Protein AF-A0A3R9C770-F1 (afdb_monomer_lite)

Organism: NCBI:txid95486

pLDDT: mean 94.86, std 5.88, range [64.31, 98.44]

InterPro domains:
  IPR025427 Protein of unknown function DUF4160 [PF13711] (12-75)

Radius of gyration: 12.08 Å; chains: 1; bounding box: 31×26×29 Å

Foldseek 3Di:
DDKDFLDDDDQWTKIDAQDDPPPQQKIAIGGRPRGRQWIAHLVQLQTPDHDDDPVVSVVSSVQSVVLSVLSVQLSVCSNVVHDSVVSSVVRDDD

Sequence (94 aa):
MLEQLVLKHENIKIKMYQEKQHARAHFHVDYGKNNHVATYAIDTGERIEGTLDRKYDKSVSAWAAANRENLMAVWRALQSGTPESPFIQSLSAM

Secondary structure (DSSP, 8-state):
--EEEEEEETTEEEEEE--SS-PSPEEEEEETTEEEEEEEETTT--EEEE---HHHHHHHHHHHHHTHHHHHHHHHHHHHTS--HHHHHTPPP-

Structure (mmCIF, N/CA/C/O backbone):
data_AF-A0A3R9C770-F1
#
_entry.id   AF-A0A3R9C770-F1
#
loop_
_atom_site.group_PDB
_atom_site.id
_atom_site.type_symbol
_atom_site.label_atom_id
_atom_site.label_alt_id
_atom_site.label_comp_id
_atom_site.label_asym_id
_atom_site.label_entity_id
_atom_site.label_seq_id
_atom_site.pdbx_PDB_ins_code
_atom_site.Cartn_x
_atom_site.Cartn_y
_atom_site.Cartn_z
_atom_site.occupancy
_atom_site.B_iso_or_equiv
_atom_site.auth_seq_id
_atom_site.auth_comp_id
_atom_site.auth_asym_id
_atom_site.auth_atom_id
_atom_site.pdbx_PDB_model_num
ATOM 1 N N . MET A 1 1 ? -8.560 15.264 4.995 1.00 65.00 1 MET A N 1
ATOM 2 C CA . MET A 1 1 ? -8.423 13.828 4.695 1.00 65.00 1 MET A CA 1
ATOM 3 C C . MET A 1 1 ? -7.252 13.362 5.532 1.00 65.00 1 MET A C 1
ATOM 5 O O . MET A 1 1 ? -6.214 14.006 5.443 1.00 65.00 1 MET A O 1
ATOM 9 N N . LEU A 1 2 ? -7.449 12.403 6.437 1.00 84.50 2 LEU A N 1
ATOM 10 C CA . LEU A 1 2 ? -6.356 11.890 7.266 1.00 84.50 2 LEU A CA 1
ATOM 11 C C . LEU A 1 2 ? -5.512 10.948 6.399 1.00 84.50 2 LEU A C 1
ATOM 13 O O . LEU A 1 2 ? -6.077 10.097 5.718 1.00 84.50 2 LEU A O 1
ATOM 17 N N . GLU A 1 3 ? -4.196 11.143 6.383 1.00 90.62 3 GLU A N 1
ATOM 18 C CA . GLU A 1 3 ? -3.234 10.244 5.739 1.00 90.62 3 GLU A CA 1
ATOM 19 C C . GLU A 1 3 ? -2.510 9.466 6.827 1.00 90.62 3 GLU A C 1
ATOM 21 O O . GLU A 1 3 ? -1.987 10.075 7.760 1.00 90.62 3 GLU A O 1
ATOM 26 N N . GLN A 1 4 ? -2.418 8.151 6.659 1.00 96.19 4 GLN A N 1
ATOM 27 C CA . GLN A 1 4 ? -1.618 7.302 7.521 1.00 96.19 4 GLN A CA 1
ATOM 28 C C . GLN A 1 4 ? -0.515 6.608 6.725 1.00 96.19 4 GLN A C 1
ATOM 30 O O . GLN A 1 4 ? -0.769 5.963 5.705 1.00 96.19 4 GLN A O 1
ATOM 35 N N . LEU A 1 5 ? 0.724 6.716 7.215 1.00 97.12 5 LEU A N 1
ATOM 36 C CA . LEU A 1 5 ? 1.840 5.916 6.718 1.00 97.12 5 LEU A CA 1
ATOM 37 C C . LEU A 1 5 ? 1.701 4.492 7.264 1.00 97.12 5 LEU A C 1
ATOM 39 O O . LEU A 1 5 ? 1.697 4.285 8.476 1.00 97.12 5 LEU A O 1
ATOM 43 N N . VAL A 1 6 ? 1.610 3.528 6.354 1.00 97.06 6 VAL A N 1
ATOM 44 C CA . VAL A 1 6 ? 1.422 2.105 6.659 1.00 97.06 6 VAL A CA 1
ATOM 45 C C . VAL A 1 6 ? 2.755 1.363 6.619 1.00 97.06 6 VAL A C 1
ATOM 47 O O . VAL A 1 6 ? 3.065 0.593 7.520 1.00 97.06 6 VAL A O 1
ATOM 50 N N . LEU A 1 7 ? 3.570 1.622 5.594 1.00 97.56 7 LEU A N 1
ATOM 51 C CA . LEU A 1 7 ? 4.894 1.020 5.440 1.00 97.56 7 LEU A CA 1
ATOM 52 C C . LEU A 1 7 ? 5.861 2.033 4.834 1.00 97.56 7 LEU A C 1
ATOM 54 O O . LEU A 1 7 ? 5.505 2.795 3.935 1.00 97.56 7 LEU A O 1
ATOM 58 N N . LYS A 1 8 ? 7.118 1.990 5.272 1.00 96.62 8 LYS A N 1
ATOM 59 C CA . LYS A 1 8 ? 8.244 2.604 4.567 1.00 96.62 8 LYS A CA 1
ATOM 60 C C . LYS A 1 8 ? 9.322 1.548 4.351 1.00 96.62 8 LYS A C 1
ATOM 62 O O . LYS A 1 8 ? 9.841 1.006 5.320 1.00 96.62 8 LYS A O 1
ATOM 67 N N . HIS A 1 9 ? 9.664 1.291 3.095 1.00 95.62 9 HIS A N 1
ATOM 68 C CA . HIS A 1 9 ? 10.673 0.315 2.693 1.00 95.62 9 HIS A CA 1
ATOM 69 C C . HIS A 1 9 ? 11.506 0.907 1.555 1.00 95.62 9 HIS A C 1
ATOM 71 O O . HIS A 1 9 ? 10.984 1.161 0.472 1.00 95.62 9 HIS A O 1
ATOM 77 N N . GLU A 1 10 ? 12.792 1.155 1.805 1.00 94.88 10 GLU A N 1
ATOM 78 C CA . GLU A 1 10 ? 13.689 1.829 0.858 1.00 94.88 10 GLU A CA 1
ATOM 79 C C . GLU A 1 10 ? 13.067 3.120 0.274 1.00 94.88 10 GLU A C 1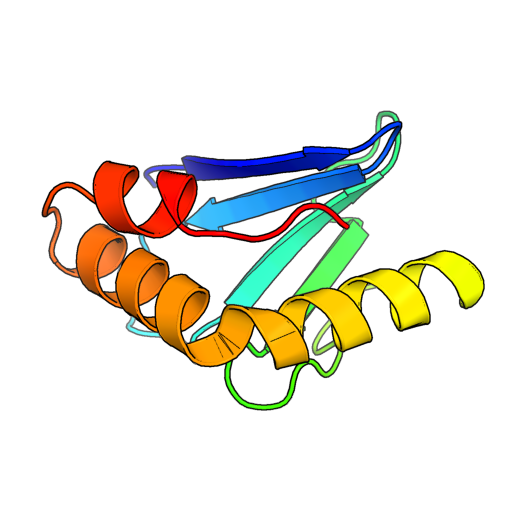
ATOM 81 O O . GLU A 1 10 ? 12.792 4.078 1.004 1.00 94.88 10 GLU A O 1
ATOM 86 N N . ASN A 1 11 ? 12.829 3.139 -1.043 1.00 95.69 11 ASN A N 1
ATOM 87 C CA . ASN A 1 11 ? 12.218 4.239 -1.784 1.00 95.69 11 ASN A CA 1
ATOM 88 C C . ASN A 1 11 ? 10.690 4.123 -1.900 1.00 95.69 11 ASN A C 1
ATOM 90 O O . ASN A 1 11 ? 10.077 5.001 -2.499 1.00 95.69 11 ASN A O 1
ATOM 94 N N . ILE A 1 12 ? 10.079 3.070 -1.357 1.00 97.12 12 ILE A N 1
ATOM 95 C CA . ILE A 1 12 ? 8.633 2.848 -1.363 1.00 97.12 12 ILE A CA 1
ATOM 96 C C . ILE A 1 12 ? 8.034 3.329 -0.041 1.00 97.12 12 ILE A C 1
ATOM 98 O O . ILE A 1 12 ? 8.515 3.000 1.048 1.00 97.12 12 ILE A O 1
ATOM 102 N N . LYS A 1 13 ? 6.941 4.087 -0.133 1.00 98.12 13 LYS A N 1
ATOM 103 C CA . LYS A 1 13 ? 6.052 4.340 1.005 1.00 98.12 13 LYS A CA 1
ATOM 104 C C . LYS A 1 13 ? 4.655 3.880 0.642 1.00 98.12 13 LYS A C 1
ATOM 106 O O . LYS A 1 13 ? 4.164 4.224 -0.428 1.00 98.12 13 LYS A O 1
ATOM 111 N N . ILE A 1 14 ? 4.028 3.143 1.545 1.00 98.12 14 ILE A N 1
ATOM 112 C CA . ILE A 1 14 ? 2.634 2.732 1.427 1.00 98.12 14 ILE A CA 1
ATOM 113 C C . ILE A 1 14 ? 1.815 3.566 2.394 1.00 98.12 14 ILE A C 1
ATOM 115 O O . ILE A 1 14 ? 2.148 3.662 3.579 1.00 98.12 14 ILE A O 1
ATOM 119 N N . LYS A 1 15 ? 0.755 4.174 1.878 1.00 97.69 15 LYS A N 1
ATOM 120 C CA . LYS A 1 15 ? -0.125 5.078 2.609 1.00 97.69 15 LYS A CA 1
ATOM 121 C C . LYS A 1 15 ? -1.574 4.673 2.441 1.00 97.69 15 LYS A C 1
ATOM 123 O O . LYS A 1 15 ? -1.959 4.120 1.412 1.00 97.69 15 LYS A O 1
ATOM 128 N N . MET A 1 16 ? -2.375 4.997 3.440 1.00 96.94 16 MET A N 1
ATOM 129 C CA . MET A 1 16 ? -3.809 4.766 3.421 1.00 96.94 16 MET A CA 1
ATOM 130 C C . MET A 1 16 ? -4.530 6.015 3.912 1.00 96.94 16 MET A C 1
ATOM 132 O O . MET A 1 16 ? -4.058 6.682 4.835 1.00 96.94 16 MET A O 1
ATOM 136 N N . TYR A 1 17 ? -5.646 6.350 3.270 1.00 94.62 17 TYR A N 1
ATOM 137 C CA . TYR A 1 17 ? -6.400 7.562 3.568 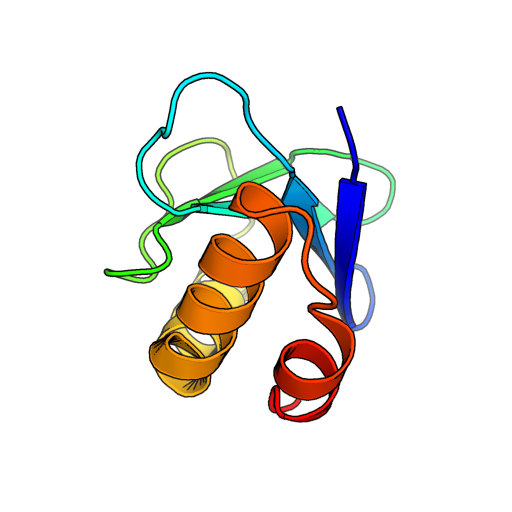1.00 94.62 17 TYR A CA 1
ATOM 138 C C . TYR A 1 17 ? -7.720 7.240 4.253 1.00 94.62 17 TYR A C 1
ATOM 140 O O . TYR A 1 17 ? -8.399 6.266 3.925 1.00 94.62 17 TYR A O 1
ATOM 148 N N . GLN A 1 18 ? -8.118 8.117 5.172 1.00 94.06 18 GLN A N 1
ATOM 149 C CA . GLN A 1 18 ? -9.499 8.165 5.623 1.00 94.06 18 GLN A CA 1
ATOM 150 C C . GLN A 1 18 ? -10.357 8.871 4.566 1.00 94.06 18 GLN A C 1
ATOM 152 O O . GLN A 1 18 ? -10.186 10.065 4.296 1.00 94.06 18 GLN A O 1
ATOM 157 N N . GLU A 1 19 ? -11.315 8.149 4.003 1.00 89.62 19 GLU A N 1
ATOM 158 C CA . GLU A 1 19 ? -12.151 8.559 2.886 1.00 89.62 19 GLU A CA 1
ATOM 159 C C . GLU A 1 19 ? -13.614 8.712 3.287 1.00 89.62 19 GLU A C 1
ATOM 161 O O . GLU A 1 19 ? -14.160 7.964 4.092 1.00 89.62 19 GLU A O 1
ATOM 166 N N . LYS A 1 20 ? -14.287 9.690 2.675 1.00 77.12 20 LYS A N 1
ATOM 167 C CA . LYS A 1 20 ? -15.675 10.035 3.013 1.00 77.12 20 LYS A CA 1
ATOM 168 C C . LYS A 1 20 ? -16.732 9.180 2.307 1.00 77.12 20 LYS A C 1
ATOM 170 O O . LYS A 1 20 ? -17.881 9.212 2.727 1.00 77.12 20 LYS A O 1
ATOM 175 N N . GLN A 1 21 ? -16.388 8.483 1.221 1.00 77.75 21 GLN A N 1
ATOM 176 C CA . GLN A 1 21 ? -17.364 7.824 0.334 1.00 77.75 21 GLN A CA 1
ATOM 177 C C . GLN A 1 21 ? -17.281 6.288 0.331 1.00 77.75 21 GLN A C 1
ATOM 179 O O . GLN A 1 21 ? -17.870 5.661 -0.541 1.00 77.75 21 GLN A O 1
ATOM 184 N N . HIS A 1 22 ? -16.579 5.677 1.296 1.00 64.31 22 HIS A N 1
ATOM 185 C CA . HIS A 1 22 ? -16.400 4.218 1.388 1.00 64.31 22 HIS A CA 1
ATOM 186 C C . HIS A 1 22 ? -16.036 3.567 0.040 1.00 64.31 22 HIS A C 1
ATOM 188 O O . HIS A 1 22 ? -16.655 2.584 -0.373 1.00 64.31 22 HIS A O 1
ATOM 194 N N . ALA A 1 23 ? -15.038 4.123 -0.655 1.00 81.50 23 ALA A N 1
ATOM 195 C CA . ALA A 1 23 ? -14.512 3.506 -1.864 1.00 81.50 23 ALA A CA 1
ATOM 196 C C . ALA A 1 23 ? -13.995 2.089 -1.564 1.00 81.50 23 ALA A C 1
ATOM 198 O O . ALA A 1 23 ? -13.766 1.714 -0.408 1.00 81.50 23 ALA A O 1
ATOM 199 N N . ARG A 1 24 ? -13.807 1.282 -2.614 1.00 93.12 24 ARG A N 1
ATOM 200 C CA . ARG A 1 24 ? -13.166 -0.034 -2.487 1.00 93.12 24 ARG A CA 1
ATOM 201 C C . ARG A 1 24 ? -11.876 0.113 -1.681 1.00 93.12 24 ARG A C 1
ATOM 203 O O . ARG A 1 24 ? -11.091 1.006 -1.969 1.00 93.12 24 ARG A O 1
ATOM 210 N N . ALA A 1 25 ? -11.658 -0.761 -0.704 1.00 96.69 25 ALA A N 1
ATOM 211 C CA . ALA A 1 25 ? -10.503 -0.680 0.179 1.00 96.69 25 ALA A CA 1
ATOM 212 C C . ALA A 1 25 ? -9.189 -0.756 -0.616 1.00 96.69 25 ALA A C 1
ATOM 214 O O . ALA A 1 25 ? -8.945 -1.733 -1.332 1.00 96.69 25 ALA A O 1
ATOM 215 N N . HIS A 1 26 ? -8.359 0.278 -0.496 1.00 97.31 26 HIS A N 1
ATOM 216 C CA . HIS A 1 26 ? -7.126 0.410 -1.263 1.00 97.31 26 HIS A CA 1
ATOM 217 C C . HIS A 1 26 ? -6.016 1.095 -0.463 1.00 97.31 26 HIS A C 1
ATOM 219 O O . HIS A 1 26 ? -6.241 1.658 0.609 1.00 97.31 26 HIS A O 1
ATOM 225 N N . PHE A 1 27 ? -4.797 1.024 -0.989 1.00 97.62 27 PHE A N 1
ATOM 226 C CA . PHE A 1 27 ? -3.655 1.789 -0.500 1.00 97.62 27 PHE A CA 1
ATOM 227 C C . PHE A 1 27 ? -2.897 2.429 -1.661 1.00 97.62 27 PHE A C 1
ATOM 229 O O . PHE A 1 27 ? -2.961 1.965 -2.802 1.00 97.62 27 PHE A O 1
ATOM 236 N N . HIS A 1 28 ? -2.147 3.478 -1.346 1.00 97.75 28 HIS A N 1
ATOM 237 C CA . HIS A 1 28 ? -1.349 4.237 -2.299 1.00 97.75 28 HIS A CA 1
ATOM 238 C C . HIS A 1 28 ? 0.131 3.972 -2.095 1.00 97.75 28 HIS A C 1
ATOM 240 O O . HIS A 1 28 ? 0.598 3.802 -0.968 1.00 97.75 28 HIS A O 1
ATOM 246 N N . VAL A 1 29 ? 0.865 3.982 -3.199 1.00 98.06 29 VAL A N 1
ATOM 247 C CA . VAL A 1 29 ? 2.311 3.818 -3.238 1.00 98.06 29 VAL A CA 1
ATOM 248 C C . VAL A 1 29 ? 2.958 5.111 -3.710 1.00 98.06 29 VAL A C 1
ATOM 250 O O . VAL A 1 29 ? 2.703 5.576 -4.821 1.00 98.06 29 VAL A O 1
ATOM 253 N N . ASP A 1 30 ? 3.848 5.651 -2.885 1.00 97.62 30 ASP A N 1
ATOM 254 C CA . ASP A 1 30 ? 4.822 6.662 -3.290 1.00 97.62 30 ASP A CA 1
ATOM 255 C C . ASP A 1 30 ? 6.138 5.961 -3.658 1.00 97.62 30 ASP A C 1
ATOM 257 O O . ASP A 1 30 ? 6.531 4.985 -3.008 1.00 97.62 30 ASP A O 1
ATOM 261 N N . TYR A 1 31 ? 6.848 6.483 -4.662 1.00 97.31 31 TYR A N 1
ATOM 262 C CA . TYR A 1 31 ? 8.153 5.970 -5.082 1.00 97.31 31 TYR A CA 1
ATOM 263 C C . TYR A 1 31 ? 9.180 7.098 -5.245 1.00 97.31 31 TYR A C 1
ATOM 265 O O . TYR A 1 31 ? 9.036 8.008 -6.067 1.00 97.31 31 TYR A O 1
ATOM 273 N N . GLY A 1 32 ? 10.253 7.032 -4.455 1.00 95.06 32 GLY A N 1
ATOM 274 C CA . GLY A 1 32 ? 11.296 8.051 -4.403 1.00 95.06 32 GLY A CA 1
ATOM 275 C C . GLY A 1 32 ? 10.741 9.399 -3.936 1.00 95.06 32 GLY A C 1
ATOM 276 O O . GLY A 1 32 ? 10.352 9.554 -2.778 1.00 95.06 32 GLY A O 1
ATOM 277 N N . LYS A 1 33 ? 10.735 10.388 -4.839 1.00 94.62 33 LYS A N 1
ATOM 278 C CA . LYS A 1 33 ? 10.177 11.733 -4.596 1.00 94.62 33 LYS A CA 1
ATOM 279 C C . LYS A 1 33 ? 8.741 11.895 -5.106 1.00 94.62 33 LYS A C 1
ATOM 281 O O . LYS A 1 33 ? 8.133 12.929 -4.847 1.00 94.62 33 LYS A O 1
ATOM 286 N N . ASN A 1 34 ? 8.229 10.912 -5.843 1.00 94.62 34 ASN A N 1
ATOM 287 C CA . ASN A 1 34 ? 6.924 10.991 -6.481 1.00 94.62 34 ASN A CA 1
ATOM 288 C C . ASN A 1 34 ? 5.869 10.398 -5.550 1.00 94.62 34 ASN A C 1
ATOM 290 O O . ASN A 1 34 ? 6.016 9.262 -5.093 1.00 94.62 34 ASN A O 1
ATOM 294 N N . ASN A 1 35 ? 4.811 11.163 -5.299 1.00 94.19 35 ASN A N 1
ATOM 295 C CA . ASN A 1 35 ? 3.670 10.711 -4.512 1.00 94.19 35 ASN A CA 1
ATOM 296 C C . ASN A 1 35 ? 2.603 10.101 -5.432 1.00 94.19 35 ASN A C 1
ATOM 298 O O . ASN A 1 35 ? 2.510 10.504 -6.591 1.00 94.19 35 ASN A O 1
ATOM 302 N N . HIS A 1 36 ? 1.796 9.172 -4.913 1.00 93.25 36 HIS A N 1
ATOM 303 C CA . HIS A 1 36 ? 0.650 8.564 -5.618 1.00 93.25 36 HIS A CA 1
ATOM 304 C C . HIS A 1 36 ? 1.008 7.947 -6.974 1.00 93.25 36 HIS A C 1
ATOM 306 O O . HIS A 1 36 ? 0.298 8.095 -7.963 1.00 93.25 36 HIS A O 1
ATOM 312 N N . VAL A 1 37 ? 2.129 7.237 -7.027 1.00 97.00 37 VAL A N 1
ATOM 313 C CA . VAL A 1 37 ? 2.617 6.594 -8.254 1.00 97.00 37 VAL A CA 1
ATOM 314 C C . VAL A 1 37 ? 1.720 5.426 -8.671 1.00 97.00 37 VAL A C 1
ATOM 316 O O . VAL A 1 37 ? 1.572 5.159 -9.866 1.00 97.00 37 VAL A O 1
ATOM 319 N N . ALA A 1 38 ? 1.122 4.731 -7.700 1.00 97.94 38 ALA A N 1
ATOM 320 C CA . ALA A 1 38 ? 0.181 3.646 -7.944 1.00 97.94 38 ALA A CA 1
ATOM 321 C C . ALA A 1 38 ? -0.806 3.453 -6.784 1.00 97.94 38 ALA A C 1
ATOM 323 O O . ALA A 1 38 ? -0.509 3.794 -5.638 1.00 97.94 38 ALA A O 1
ATOM 324 N N . THR A 1 39 ? -1.948 2.842 -7.095 1.00 97.69 39 THR A N 1
ATOM 325 C CA . THR A 1 39 ? -3.014 2.492 -6.148 1.00 97.69 39 THR A CA 1
ATOM 326 C C . THR A 1 39 ? -3.329 1.005 -6.268 1.00 97.69 39 THR A C 1
ATOM 328 O O . THR A 1 39 ? -3.472 0.504 -7.383 1.00 97.69 39 THR A O 1
ATOM 331 N N . TYR A 1 40 ? -3.466 0.297 -5.146 1.00 98.31 40 TYR A N 1
ATOM 332 C CA . TYR A 1 40 ? -3.692 -1.153 -5.114 1.00 98.31 40 TYR A CA 1
ATOM 333 C C . TYR A 1 40 ? -4.920 -1.516 -4.293 1.00 98.31 40 TYR A C 1
ATOM 335 O O . TYR A 1 40 ? -5.135 -0.964 -3.214 1.00 98.31 40 TYR A O 1
ATOM 343 N N . ALA A 1 41 ? -5.690 -2.485 -4.777 1.00 97.94 41 ALA A N 1
ATOM 344 C CA . ALA A 1 41 ? -6.809 -3.049 -4.040 1.00 97.94 41 ALA A CA 1
ATOM 345 C C . ALA A 1 41 ? -6.304 -3.943 -2.902 1.00 97.94 41 ALA A C 1
ATOM 347 O O . ALA A 1 41 ? -5.456 -4.807 -3.123 1.00 97.94 41 ALA A O 1
ATOM 348 N N . ILE A 1 42 ? -6.839 -3.784 -1.690 1.00 98.12 42 ILE A N 1
ATOM 349 C CA . ILE A 1 42 ? -6.411 -4.600 -0.540 1.00 98.12 42 ILE A CA 1
ATOM 350 C C . ILE A 1 42 ? -6.883 -6.054 -0.679 1.00 98.12 42 ILE A C 1
ATOM 352 O O . ILE A 1 42 ? -6.173 -6.982 -0.307 1.00 98.12 42 ILE A O 1
ATOM 356 N N . ASP A 1 43 ? -8.085 -6.267 -1.209 1.00 96.25 43 ASP A N 1
ATOM 357 C CA . ASP A 1 43 ? -8.723 -7.583 -1.320 1.00 96.25 43 ASP A CA 1
ATOM 358 C C . ASP A 1 43 ? -8.027 -8.526 -2.318 1.00 96.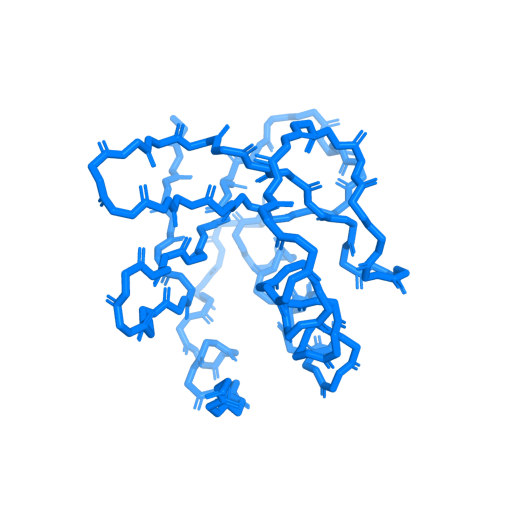25 43 ASP A C 1
ATOM 360 O O . ASP A 1 43 ? -7.885 -9.721 -2.023 1.00 96.25 43 ASP A O 1
ATOM 364 N N . THR A 1 44 ? -7.576 -7.996 -3.460 1.00 96.38 44 THR A N 1
ATOM 365 C CA . THR A 1 44 ? -6.913 -8.766 -4.527 1.00 96.38 44 THR A CA 1
ATOM 366 C C . THR A 1 44 ? -5.401 -8.546 -4.603 1.00 96.38 44 THR A C 1
ATOM 368 O O . THR A 1 44 ? -4.700 -9.388 -5.158 1.00 96.38 44 THR A O 1
ATOM 371 N N . GLY A 1 45 ? -4.874 -7.446 -4.055 1.00 95.94 45 GLY A N 1
ATOM 372 C CA . GLY A 1 45 ? -3.474 -7.0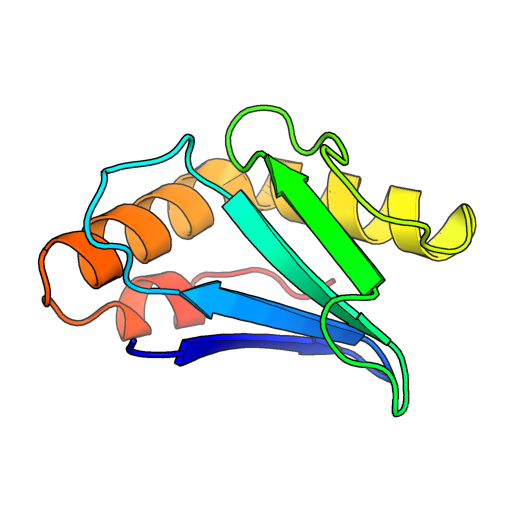40 -4.230 1.00 95.94 45 GLY A CA 1
ATOM 373 C C . GLY A 1 45 ? -3.157 -6.513 -5.635 1.00 95.94 45 GLY A C 1
ATOM 374 O O . GLY A 1 45 ? -1.992 -6.274 -5.953 1.00 95.94 45 GLY A O 1
ATOM 375 N N . GLU A 1 46 ? -4.166 -6.338 -6.490 1.00 96.88 46 GLU A N 1
ATOM 376 C CA . GLU A 1 46 ? -3.994 -5.857 -7.861 1.00 96.88 46 GLU A CA 1
ATOM 377 C C . GLU A 1 46 ? -3.875 -4.336 -7.904 1.00 96.88 46 GLU A C 1
ATOM 379 O O . GLU A 1 46 ? -4.551 -3.617 -7.161 1.00 96.88 46 GLU A O 1
ATOM 384 N N . ARG A 1 47 ? -3.048 -3.835 -8.825 1.00 97.50 47 ARG A N 1
ATOM 385 C CA . ARG A 1 47 ? -2.963 -2.405 -9.108 1.00 97.50 47 ARG A CA 1
ATOM 386 C C . ARG A 1 47 ? -4.233 -1.940 -9.824 1.00 97.50 47 ARG A C 1
ATOM 388 O O . ARG A 1 47 ? -4.555 -2.441 -10.897 1.00 97.50 47 ARG A O 1
ATOM 395 N N . ILE A 1 48 ? -4.923 -0.965 -9.241 1.00 96.56 48 ILE A N 1
ATOM 396 C CA . ILE A 1 48 ? -6.130 -0.338 -9.798 1.00 96.56 48 ILE A CA 1
ATOM 397 C C . ILE A 1 48 ? -5.750 0.839 -10.705 1.00 96.56 48 ILE A C 1
ATOM 399 O O . ILE A 1 48 ? -6.354 1.033 -11.756 1.00 96.56 48 ILE A O 1
ATOM 403 N N . GLU A 1 49 ? -4.745 1.622 -10.307 1.00 96.94 49 GLU A N 1
ATOM 404 C CA . GLU A 1 49 ? -4.354 2.855 -10.995 1.00 96.94 49 GLU A CA 1
ATOM 405 C C . GLU A 1 49 ? -2.840 3.086 -10.922 1.00 96.94 49 GLU A C 1
ATOM 407 O O . GLU A 1 49 ? -2.153 2.595 -10.021 1.00 96.94 49 GLU A O 1
ATOM 412 N N . GLY A 1 50 ? -2.329 3.866 -11.876 1.00 96.56 50 GLY A N 1
ATOM 413 C CA . GLY A 1 50 ? -0.959 4.356 -11.892 1.00 96.56 50 GLY A CA 1
ATOM 414 C C . GLY A 1 50 ? 0.024 3.396 -12.552 1.00 96.56 50 GLY A C 1
ATOM 415 O O . GLY A 1 50 ? -0.344 2.428 -13.222 1.00 96.56 50 GLY A O 1
ATOM 416 N N . THR A 1 51 ? 1.311 3.706 -12.422 1.00 93.75 51 THR A N 1
ATOM 417 C CA . THR A 1 51 ? 2.392 2.947 -13.058 1.00 93.75 51 THR A CA 1
ATOM 418 C C . THR A 1 51 ? 3.569 2.831 -12.109 1.00 93.75 51 THR A C 1
ATOM 420 O O . THR A 1 51 ? 4.270 3.804 -11.851 1.00 93.75 51 THR A O 1
ATOM 423 N N . LEU A 1 52 ? 3.821 1.612 -11.640 1.00 95.38 52 LEU A N 1
ATOM 424 C CA . LEU A 1 52 ? 5.016 1.254 -10.889 1.00 95.38 52 LEU A CA 1
ATOM 425 C C . LEU A 1 52 ? 5.836 0.249 -11.703 1.00 95.38 52 LEU A C 1
ATOM 427 O O . LEU A 1 52 ? 5.266 -0.615 -12.379 1.00 95.38 52 LEU A O 1
ATOM 431 N N . ASP A 1 53 ? 7.167 0.369 -11.655 1.00 94.38 53 ASP A N 1
ATOM 432 C CA . ASP A 1 53 ? 8.068 -0.581 -12.316 1.00 94.38 53 ASP A CA 1
ATOM 433 C C . ASP A 1 53 ? 7.712 -2.017 -11.909 1.00 94.38 53 ASP A C 1
ATOM 435 O O . ASP A 1 53 ? 7.470 -2.308 -10.734 1.00 94.38 53 ASP A O 1
ATOM 439 N N . ARG A 1 54 ? 7.688 -2.918 -12.897 1.00 92.56 54 ARG A N 1
ATOM 440 C CA . ARG A 1 54 ? 7.191 -4.291 -12.763 1.00 92.56 54 ARG A CA 1
ATOM 441 C C . ARG A 1 54 ? 7.838 -5.063 -11.614 1.00 92.56 54 ARG A C 1
ATOM 443 O O . ARG A 1 54 ? 7.191 -5.948 -11.056 1.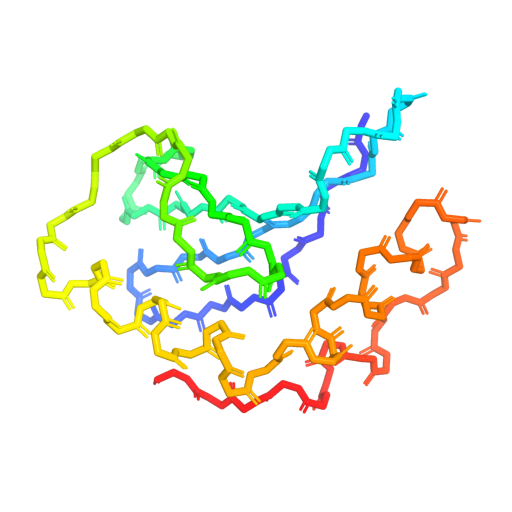00 92.56 54 ARG A O 1
ATOM 450 N N . LYS A 1 55 ? 9.100 -4.782 -11.272 1.00 91.94 55 LYS A N 1
ATOM 451 C CA . LYS A 1 55 ? 9.767 -5.474 -10.158 1.00 91.94 55 LYS A CA 1
ATOM 452 C C . LYS A 1 55 ? 9.163 -5.080 -8.805 1.00 91.94 55 LYS A C 1
ATOM 454 O O . LYS A 1 55 ? 8.882 -5.959 -8.001 1.00 91.94 55 LYS A O 1
ATOM 459 N N . TYR A 1 56 ? 8.895 -3.790 -8.596 1.00 95.69 56 TYR A N 1
ATOM 460 C CA . TYR A 1 56 ? 8.293 -3.278 -7.365 1.00 95.69 56 TYR A CA 1
ATOM 461 C C . TYR A 1 56 ? 6.799 -3.579 -7.309 1.00 95.69 56 TYR A C 1
ATOM 463 O O . TYR A 1 56 ? 6.289 -3.901 -6.246 1.00 95.69 56 TYR A O 1
ATOM 471 N N . ASP A 1 57 ? 6.120 -3.546 -8.457 1.00 96.19 57 ASP A N 1
ATOM 472 C CA . ASP A 1 57 ? 4.710 -3.920 -8.584 1.00 96.19 57 ASP A CA 1
ATOM 473 C C . ASP A 1 57 ? 4.459 -5.336 -8.044 1.00 96.19 57 ASP A C 1
ATOM 475 O O . ASP A 1 57 ? 3.602 -5.539 -7.189 1.00 96.19 57 ASP A O 1
ATOM 479 N N . LYS A 1 58 ? 5.295 -6.303 -8.451 1.00 96.06 58 LYS A N 1
ATOM 480 C CA . LYS A 1 58 ? 5.233 -7.678 -7.939 1.00 96.06 58 LYS A CA 1
ATOM 481 C C . LYS A 1 58 ? 5.486 -7.762 -6.435 1.00 96.06 58 LYS A C 1
ATOM 483 O O . LYS A 1 58 ? 4.759 -8.481 -5.754 1.00 96.06 58 LYS A O 1
ATOM 488 N N . SER A 1 59 ? 6.499 -7.058 -5.927 1.00 96.94 59 SER A N 1
ATOM 489 C CA . SER A 1 59 ? 6.814 -7.049 -4.492 1.00 96.94 59 SER A CA 1
ATOM 490 C C . SER A 1 59 ? 5.668 -6.469 -3.666 1.00 96.94 59 SER A C 1
ATOM 492 O O . SER A 1 59 ? 5.262 -7.080 -2.682 1.00 96.94 59 SER A O 1
ATOM 494 N N . VAL A 1 60 ? 5.091 -5.345 -4.101 1.00 97.94 60 VAL A N 1
ATOM 495 C CA . VAL A 1 60 ? 3.955 -4.697 -3.435 1.00 97.94 60 VAL A CA 1
ATOM 496 C C . VAL A 1 60 ? 2.726 -5.605 -3.441 1.00 97.94 60 VAL A C 1
A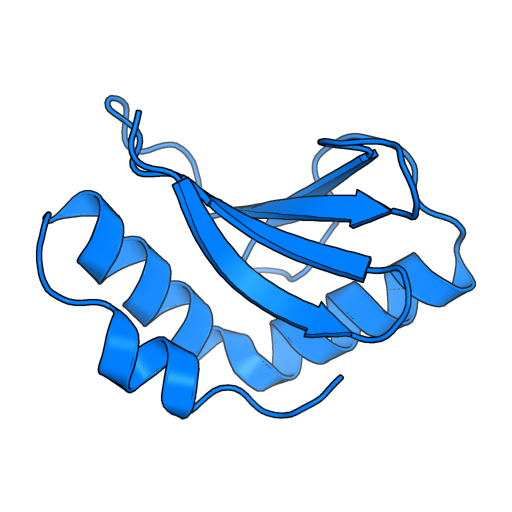TOM 498 O O . VAL A 1 60 ? 2.115 -5.793 -2.392 1.00 97.94 60 VAL A O 1
ATOM 501 N N . SER A 1 61 ? 2.378 -6.216 -4.579 1.00 97.69 61 SER A N 1
ATOM 502 C CA . SER A 1 61 ? 1.242 -7.142 -4.659 1.00 97.69 61 SER A CA 1
ATOM 503 C C . SER A 1 61 ? 1.432 -8.382 -3.780 1.00 97.69 61 SER A C 1
ATOM 505 O O . SER A 1 61 ? 0.500 -8.793 -3.090 1.00 97.69 61 SER A O 1
ATOM 507 N N . ALA A 1 62 ? 2.634 -8.968 -3.759 1.00 97.38 62 ALA A N 1
ATOM 508 C CA . ALA A 1 62 ? 2.936 -10.121 -2.909 1.00 97.38 62 ALA A CA 1
ATOM 509 C C . ALA A 1 62 ? 2.865 -9.762 -1.416 1.00 97.38 62 ALA A C 1
ATOM 511 O O . ALA A 1 62 ? 2.258 -10.489 -0.629 1.00 97.38 62 ALA A O 1
ATOM 512 N N . TRP A 1 63 ? 3.428 -8.612 -1.039 1.00 98.00 63 TRP A N 1
ATOM 513 C CA . TRP A 1 63 ? 3.347 -8.091 0.322 1.00 98.00 63 TRP A CA 1
ATOM 514 C C . TRP A 1 63 ? 1.901 -7.806 0.741 1.00 98.00 63 TRP A C 1
ATOM 516 O O . TRP A 1 63 ? 1.497 -8.187 1.841 1.00 98.00 63 TRP A O 1
ATOM 526 N N . ALA A 1 64 ? 1.098 -7.207 -0.142 1.00 98.19 64 ALA A N 1
ATOM 527 C CA . ALA A 1 64 ? -0.311 -6.935 0.114 1.00 98.19 64 ALA A CA 1
ATOM 528 C C . ALA A 1 64 ? -1.109 -8.223 0.334 1.00 98.19 64 ALA A C 1
ATOM 530 O O . ALA A 1 64 ? -1.902 -8.300 1.269 1.00 98.19 64 ALA A O 1
ATOM 531 N N . ALA A 1 65 ? -0.860 -9.256 -0.476 1.00 97.44 65 ALA A N 1
ATOM 532 C CA . ALA A 1 65 ? -1.498 -10.557 -0.312 1.00 97.44 65 ALA A CA 1
ATOM 533 C C . ALA A 1 65 ? -1.144 -11.204 1.039 1.00 97.44 65 ALA A C 1
ATOM 535 O O . ALA A 1 65 ? -2.037 -11.690 1.734 1.00 97.44 65 ALA A O 1
ATOM 536 N N . ALA A 1 66 ? 0.130 -11.154 1.443 1.00 97.75 66 ALA A N 1
ATOM 537 C CA . ALA A 1 66 ? 0.592 -11.685 2.727 1.00 97.75 66 ALA A CA 1
ATOM 538 C C . ALA A 1 66 ? 0.024 -10.922 3.939 1.00 97.75 66 ALA A C 1
ATOM 540 O O . ALA A 1 66 ? -0.153 -11.501 5.007 1.00 97.75 66 ALA A O 1
ATOM 541 N N . ASN A 1 67 ? -0.294 -9.636 3.770 1.00 98.31 67 ASN A N 1
ATOM 542 C CA . ASN A 1 67 ? -0.757 -8.749 4.839 1.00 98.31 67 ASN A CA 1
ATOM 543 C C . ASN A 1 67 ? -2.242 -8.382 4.748 1.00 98.31 67 ASN A C 1
ATOM 545 O O . ASN A 1 67 ? -2.703 -7.494 5.467 1.00 98.31 67 ASN A O 1
ATOM 549 N N . ARG A 1 68 ? -3.005 -9.045 3.874 1.00 98.31 68 ARG A N 1
ATOM 550 C CA . ARG A 1 68 ? -4.365 -8.639 3.496 1.00 98.31 68 ARG A CA 1
ATOM 551 C C . ARG A 1 68 ? -5.295 -8.418 4.686 1.00 98.31 68 ARG A C 1
ATOM 553 O O . ARG A 1 68 ? -6.042 -7.443 4.705 1.00 98.31 68 ARG A O 1
ATOM 560 N N . GLU A 1 69 ? -5.260 -9.311 5.671 1.00 98.25 69 GLU A N 1
ATOM 561 C CA . GLU A 1 69 ? -6.122 -9.216 6.855 1.00 98.25 69 GLU A CA 1
ATOM 562 C C . GLU A 1 69 ? -5.804 -7.971 7.690 1.00 98.25 69 GLU A C 1
ATOM 564 O O . GLU A 1 69 ? -6.706 -7.192 8.005 1.00 98.25 69 GLU A O 1
ATOM 569 N N . ASN A 1 70 ? -4.520 -7.728 7.963 1.00 98.44 70 ASN A N 1
ATOM 570 C CA . ASN A 1 70 ? -4.070 -6.555 8.708 1.00 98.44 70 ASN A CA 1
ATOM 571 C C . ASN A 1 70 ? -4.300 -5.262 7.921 1.00 98.44 70 ASN A C 1
ATOM 573 O O . ASN A 1 70 ? -4.786 -4.292 8.490 1.00 98.44 70 ASN A O 1
ATOM 577 N N . LEU A 1 71 ? -4.053 -5.246 6.608 1.00 98.38 71 LEU A N 1
ATOM 578 C CA . LEU A 1 71 ? -4.362 -4.096 5.750 1.00 98.38 71 LEU A CA 1
ATOM 579 C C . LEU A 1 71 ? -5.855 -3.756 5.761 1.00 98.38 71 LEU A C 1
ATOM 581 O O . LEU A 1 71 ? -6.225 -2.587 5.846 1.00 98.38 71 LEU A O 1
ATOM 585 N N . MET A 1 72 ? -6.722 -4.769 5.725 1.00 98.12 72 MET A N 1
ATOM 586 C CA . MET A 1 72 ? -8.165 -4.569 5.825 1.00 98.12 72 MET A CA 1
ATOM 587 C C . MET A 1 72 ? -8.570 -4.034 7.207 1.00 98.12 72 MET A C 1
ATOM 589 O O . MET A 1 72 ? -9.483 -3.214 7.307 1.00 98.12 72 MET A O 1
ATOM 593 N N . ALA A 1 73 ? -7.899 -4.469 8.275 1.00 98.06 73 ALA A N 1
ATOM 594 C CA . ALA A 1 73 ? -8.122 -3.944 9.617 1.00 98.06 73 ALA A CA 1
ATOM 595 C C . ALA A 1 73 ? -7.656 -2.483 9.753 1.00 98.06 73 ALA A C 1
ATOM 597 O O . ALA A 1 73 ? -8.410 -1.669 10.285 1.00 98.06 73 ALA A O 1
ATOM 598 N N . VAL A 1 74 ? -6.490 -2.128 9.192 1.00 97.88 74 VAL A N 1
ATOM 599 C CA . VAL A 1 74 ? -6.016 -0.735 9.090 1.00 97.88 74 VAL A CA 1
ATOM 600 C C . VAL A 1 74 ? -7.047 0.119 8.355 1.00 97.88 74 VAL A C 1
ATOM 602 O O . VAL A 1 74 ? -7.455 1.155 8.872 1.00 97.88 74 VAL A O 1
ATOM 605 N N . TRP A 1 75 ? -7.524 -0.342 7.193 1.00 97.00 75 TRP A N 1
ATOM 606 C CA . TRP A 1 75 ? -8.541 0.363 6.412 1.00 97.00 75 TRP A CA 1
ATOM 607 C C . TRP A 1 75 ? -9.795 0.630 7.234 1.00 97.00 75 TRP A C 1
ATOM 609 O O . TRP A 1 75 ? -10.223 1.774 7.361 1.00 97.00 75 TRP A O 1
ATOM 619 N N . ARG A 1 76 ? -10.371 -0.415 7.836 1.00 95.94 76 ARG A N 1
ATOM 620 C CA . ARG A 1 76 ? -11.582 -0.286 8.655 1.00 95.94 76 ARG A CA 1
ATOM 621 C C . ARG A 1 76 ? -11.375 0.693 9.801 1.00 95.94 76 ARG A C 1
ATOM 623 O O . ARG A 1 76 ? -12.219 1.563 9.975 1.00 95.94 76 ARG A O 1
ATOM 630 N N . ALA A 1 77 ? -10.258 0.573 10.519 1.00 96.00 77 ALA A N 1
ATOM 631 C CA . ALA A 1 77 ? -9.952 1.419 11.661 1.00 96.00 77 ALA A CA 1
ATOM 632 C C . ALA A 1 77 ? -9.836 2.898 11.267 1.00 96.00 77 ALA A C 1
ATOM 634 O O . ALA A 1 77 ? -10.473 3.747 11.893 1.00 96.00 77 ALA A O 1
ATOM 635 N N . LEU A 1 78 ? -9.118 3.189 10.177 1.00 95.19 78 LEU A N 1
ATOM 636 C CA . LEU A 1 78 ? -9.021 4.538 9.620 1.00 95.19 78 LEU A CA 1
ATOM 637 C C . LEU A 1 78 ? -10.396 5.078 9.223 1.00 95.19 78 LEU A C 1
ATOM 639 O O . LEU A 1 78 ? -10.739 6.199 9.600 1.00 95.19 78 LEU A O 1
ATOM 643 N N . GLN A 1 79 ? -11.215 4.285 8.520 1.00 94.69 79 GLN A N 1
ATOM 644 C CA . GLN A 1 79 ? -12.544 4.739 8.099 1.00 94.69 79 GLN A CA 1
ATOM 645 C C . GLN A 1 79 ? -13.505 4.970 9.268 1.00 94.69 79 GLN A C 1
ATOM 647 O O . GLN A 1 79 ? -14.322 5.889 9.199 1.00 94.69 79 GLN A O 1
ATOM 652 N N . SER A 1 80 ? -13.386 4.212 10.360 1.00 93.44 80 SER A N 1
ATOM 653 C CA . SER A 1 80 ? -14.173 4.428 11.579 1.00 93.44 80 SER A CA 1
ATOM 654 C C . SER A 1 80 ? -13.591 5.477 12.531 1.00 93.44 80 SER A C 1
ATOM 656 O O . SER A 1 80 ? -14.213 5.762 13.551 1.00 93.44 80 SER A O 1
ATOM 658 N N . GLY A 1 81 ? -12.421 6.055 12.234 1.00 93.00 81 GLY A N 1
ATOM 659 C CA . GLY A 1 81 ? -11.745 7.005 13.126 1.00 93.00 81 GLY A CA 1
ATOM 660 C C . GLY A 1 81 ? -11.251 6.374 14.433 1.00 93.00 81 GLY A C 1
ATOM 661 O O . GLY A 1 81 ? -11.142 7.056 15.450 1.00 93.00 81 GLY A O 1
ATOM 662 N N . THR A 1 82 ? -10.988 5.068 14.423 1.00 94.88 82 THR A N 1
ATOM 663 C CA . THR A 1 82 ? -10.442 4.317 15.562 1.00 94.88 82 THR A CA 1
ATOM 664 C C . THR A 1 82 ? -8.948 4.054 15.361 1.00 94.88 82 THR A C 1
ATOM 666 O O . THR A 1 82 ? -8.524 3.959 14.212 1.00 94.88 82 THR A O 1
ATOM 669 N N . PRO A 1 83 ? -8.157 3.847 16.429 1.00 95.94 83 PRO A N 1
ATOM 670 C CA . PRO A 1 83 ? -6.715 3.644 16.298 1.00 95.94 83 PRO A CA 1
ATOM 671 C C . PRO A 1 83 ? -6.338 2.431 15.434 1.00 95.94 83 PRO A C 1
ATOM 673 O O . PRO A 1 83 ? -6.685 1.293 15.747 1.00 95.94 83 PRO A O 1
ATOM 676 N N . GLU A 1 84 ? -5.569 2.674 14.379 1.00 96.38 84 GLU A N 1
ATOM 677 C CA . GLU A 1 84 ? -5.087 1.677 13.421 1.00 96.38 84 GLU A CA 1
ATOM 678 C C . GLU A 1 84 ? -3.678 1.144 13.739 1.00 96.38 84 GLU A C 1
ATOM 680 O O . GLU A 1 84 ? -3.268 0.104 13.217 1.00 96.38 84 GLU A O 1
ATOM 685 N N . SER A 1 85 ? -2.946 1.823 14.630 1.00 96.62 85 SER A N 1
ATOM 686 C CA . SER A 1 85 ? -1.564 1.503 15.014 1.00 96.62 85 SER A CA 1
ATOM 687 C C . SER A 1 85 ? -1.305 0.028 15.362 1.00 96.62 85 SER A C 1
ATOM 689 O O . SER A 1 85 ? -0.269 -0.482 14.931 1.00 96.62 85 SER A O 1
ATOM 691 N N . PRO A 1 86 ? -2.187 -0.699 16.087 1.00 97.88 86 PRO A N 1
ATOM 692 C CA . PRO A 1 86 ? -1.953 -2.116 16.388 1.00 97.88 86 PRO A CA 1
ATOM 693 C C . PRO A 1 86 ? -1.893 -2.997 15.132 1.00 97.88 86 PRO A C 1
ATOM 695 O O . PRO A 1 86 ? -1.084 -3.923 15.048 1.00 97.88 86 PRO A O 1
ATOM 698 N N . PHE A 1 87 ? -2.719 -2.688 14.130 1.00 97.94 87 PHE A N 1
ATOM 699 C CA . PHE A 1 87 ? -2.758 -3.437 12.876 1.00 97.94 87 PHE A CA 1
ATOM 700 C C . PHE A 1 87 ? -1.544 -3.113 12.003 1.00 97.94 87 PHE A C 1
ATOM 702 O O . PHE A 1 87 ? -0.977 -4.021 11.402 1.00 97.94 87 PHE A O 1
ATOM 709 N N . ILE A 1 88 ? -1.090 -1.852 12.001 1.00 97.69 88 ILE A N 1
ATOM 710 C CA . ILE A 1 88 ? 0.148 -1.442 11.318 1.00 97.69 88 ILE A CA 1
ATOM 711 C C . ILE A 1 88 ? 1.366 -2.167 11.905 1.00 97.69 88 ILE A C 1
ATOM 713 O O . ILE A 1 88 ? 2.197 -2.674 11.158 1.00 97.69 88 ILE A O 1
ATOM 717 N N . GLN A 1 89 ? 1.462 -2.268 13.233 1.00 96.94 89 GLN A N 1
ATOM 718 C CA . GLN A 1 89 ? 2.569 -2.964 13.906 1.00 96.94 89 GLN A CA 1
ATOM 719 C C . GLN A 1 89 ? 2.602 -4.474 13.626 1.00 96.94 89 GLN A C 1
ATOM 721 O O . GLN A 1 89 ? 3.641 -5.103 13.803 1.00 96.94 89 GLN A O 1
ATOM 726 N N . SER A 1 90 ? 1.482 -5.045 13.180 1.00 97.25 90 SER A N 1
ATOM 727 C CA . SER A 1 90 ? 1.358 -6.467 12.845 1.00 97.25 90 SER A CA 1
ATOM 728 C C . SER A 1 90 ? 1.687 -6.772 11.377 1.00 97.25 90 SER A C 1
ATOM 730 O O . SER A 1 90 ? 1.627 -7.931 10.966 1.00 97.25 90 SER A O 1
ATOM 732 N N . LEU A 1 91 ? 2.003 -5.756 10.566 1.00 97.12 91 LEU A N 1
ATOM 733 C CA . LEU A 1 91 ? 2.389 -5.944 9.169 1.00 97.12 91 LEU A CA 1
ATOM 734 C C . LEU A 1 91 ? 3.800 -6.529 9.072 1.00 97.12 91 LEU A C 1
ATOM 736 O O . LEU A 1 91 ? 4.727 -6.080 9.747 1.00 97.12 91 LEU A O 1
ATOM 740 N N . SER A 1 92 ? 3.981 -7.506 8.186 1.00 95.06 92 SER A N 1
ATOM 741 C CA . SER A 1 92 ? 5.306 -8.025 7.863 1.00 95.06 92 SER A CA 1
ATOM 742 C C . SER A 1 92 ? 6.128 -6.982 7.104 1.00 95.06 92 SER A C 1
ATOM 744 O O . SER A 1 92 ? 5.589 -6.114 6.410 1.00 95.06 92 SER A O 1
ATOM 746 N N . ALA A 1 93 ? 7.453 -7.114 7.161 1.00 91.00 93 ALA A N 1
ATOM 747 C CA . ALA A 1 93 ? 8.325 -6.408 6.229 1.00 91.00 93 ALA A CA 1
ATOM 748 C C . ALA A 1 93 ? 8.024 -6.820 4.772 1.00 91.00 93 ALA A C 1
ATOM 750 O O . ALA A 1 93 ? 7.459 -7.894 4.524 1.00 91.00 93 ALA A O 1
ATOM 751 N N . MET A 1 94 ? 8.388 -5.937 3.840 1.00 89.00 94 MET A N 1
ATOM 752 C CA . MET A 1 94 ? 8.377 -6.169 2.391 1.00 89.00 94 MET A CA 1
ATOM 753 C C . MET A 1 94 ? 9.762 -6.575 1.902 1.00 89.00 94 MET A C 1
ATOM 755 O O . MET A 1 94 ? 10.744 -6.077 2.503 1.00 89.00 94 MET A O 1
#